Protein AF-A0A126RLP2-F1 (afdb_monomer)

Nearest PDB structures (foldseek):
  8i9t-assembly1_CX  TM=3.155E-01  e=4.178E+00  Thermochaetoides thermophila DSM 1495

Foldseek 3Di:
DDDDDDDDDDDPDDDDDPPPPPPPPPPDPPDDDDDDPDDPDDDDDDDDDDDPDDQLRVQLVVQCVVVDDDDDPVRVVVSSVVSVVD

pLDDT: mean 76.07, std 17.46, range [42.22, 95.25]

Sequence (86 aa):
MTLLAIAATPLSAKPPVSSTMTVGHDAKPQGRIITTPAYPYGVYVVPVERDDRTPKQRCLDDESARIGGTLSDLDRRAMDLKCSQR

Structure (mmCIF, N/CA/C/O backbone):
data_AF-A0A126RLP2-F1
#
_entry.id   AF-A0A126RLP2-F1
#
loop_
_atom_site.group_PDB
_atom_site.id
_atom_site.type_symbol
_atom_site.label_atom_id
_atom_site.label_alt_id
_atom_site.label_comp_id
_atom_site.label_asym_id
_atom_site.label_entity_id
_atom_site.label_seq_id
_atom_site.pdbx_PDB_ins_code
_atom_site.Cartn_x
_atom_site.Cartn_y
_atom_site.Cartn_z
_atom_site.occupancy
_atom_site.B_iso_or_equiv
_atom_site.auth_seq_id
_atom_site.auth_comp_id
_atom_site.auth_asym_id
_atom_site.auth_atom_id
_atom_site.pdbx_PDB_model_num
ATOM 1 N N . MET A 1 1 ? -52.478 39.147 28.025 1.00 42.22 1 MET A N 1
ATOM 2 C CA . MET A 1 1 ? -52.092 38.438 26.787 1.00 42.22 1 MET A CA 1
ATOM 3 C C . MET A 1 1 ? -50.781 39.040 26.318 1.00 42.22 1 MET A C 1
ATOM 5 O O . MET A 1 1 ? -50.785 40.165 25.841 1.00 42.22 1 MET A O 1
ATOM 9 N N . THR A 1 2 ? -49.665 38.356 26.560 1.00 45.94 2 THR A N 1
ATOM 10 C CA . THR A 1 2 ? -48.315 38.883 26.311 1.00 45.94 2 THR A CA 1
ATOM 11 C C . THR A 1 2 ? -47.739 38.152 25.100 1.00 45.94 2 THR A C 1
ATOM 13 O O . THR A 1 2 ? -47.598 36.933 25.135 1.00 45.94 2 THR A O 1
ATOM 16 N N . LEU A 1 3 ? -47.479 38.879 24.013 1.00 44.34 3 LEU A N 1
ATOM 17 C CA . LEU A 1 3 ? -46.888 38.352 22.780 1.00 44.34 3 LEU A CA 1
ATOM 18 C C . LEU A 1 3 ? -45.360 38.321 22.922 1.00 44.34 3 LEU A C 1
ATOM 20 O O . LEU A 1 3 ? -44.737 39.370 23.075 1.00 44.34 3 LEU A O 1
ATOM 24 N N . LEU A 1 4 ? -44.761 37.128 22.868 1.00 48.88 4 LEU A N 1
ATOM 25 C CA . LEU A 1 4 ? -43.315 36.949 22.712 1.00 48.88 4 LEU A CA 1
ATOM 26 C C . LEU A 1 4 ? -42.979 36.957 21.214 1.00 48.88 4 LEU A C 1
ATOM 28 O O . LEU A 1 4 ? -43.412 36.072 20.479 1.00 48.88 4 LEU A O 1
ATOM 32 N N . ALA A 1 5 ? -42.199 37.940 20.767 1.00 51.78 5 ALA A N 1
ATOM 33 C CA . ALA A 1 5 ? -41.620 37.959 19.427 1.00 51.78 5 ALA A CA 1
ATOM 34 C C . ALA A 1 5 ? -40.245 37.273 19.457 1.00 51.78 5 ALA A C 1
ATOM 36 O O . ALA A 1 5 ? -39.356 37.694 20.195 1.00 51.78 5 ALA A O 1
ATOM 37 N N . ILE A 1 6 ? -40.068 36.214 18.664 1.00 60.09 6 ILE A N 1
ATOM 38 C CA . ILE A 1 6 ? -38.789 35.513 18.504 1.00 60.09 6 ILE A CA 1
ATOM 39 C C . ILE A 1 6 ? -38.114 36.087 17.255 1.00 60.09 6 ILE A C 1
ATOM 41 O O . ILE A 1 6 ? -38.598 35.898 16.141 1.00 60.09 6 ILE A O 1
ATOM 45 N N . ALA A 1 7 ? -37.014 36.817 17.439 1.00 48.66 7 ALA A N 1
ATOM 46 C CA . ALA A 1 7 ? -36.193 37.315 16.340 1.00 48.66 7 ALA A CA 1
ATOM 47 C C . ALA A 1 7 ? -35.268 36.195 15.834 1.00 48.66 7 ALA A C 1
ATOM 49 O O . ALA A 1 7 ? -34.424 35.698 16.579 1.00 48.66 7 ALA A O 1
ATOM 50 N N . AL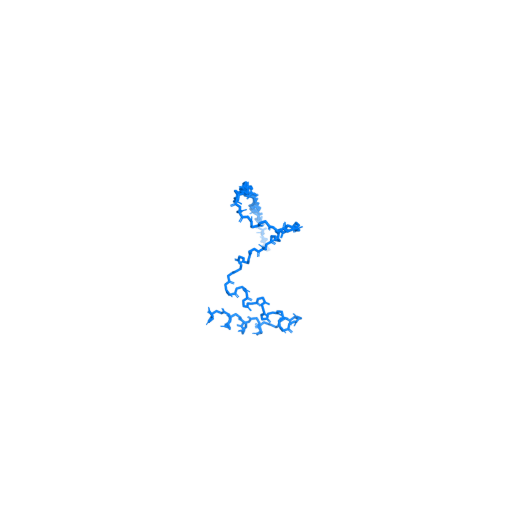A A 1 8 ? -35.428 35.792 14.572 1.00 56.84 8 ALA A N 1
ATOM 51 C CA . ALA A 1 8 ? -34.533 34.854 13.902 1.00 56.84 8 ALA A CA 1
ATOM 52 C C . ALA A 1 8 ? -33.303 35.604 13.367 1.00 56.84 8 ALA A C 1
ATOM 54 O O . ALA A 1 8 ? -33.427 36.495 12.527 1.00 56.84 8 ALA A O 1
ATOM 55 N N . THR A 1 9 ? -32.112 35.255 13.849 1.00 64.38 9 THR A N 1
ATOM 56 C CA . THR A 1 9 ? -30.847 35.730 13.279 1.00 64.38 9 THR A CA 1
ATOM 57 C C . THR A 1 9 ? -30.464 34.864 12.073 1.00 64.38 9 THR A C 1
ATOM 59 O O . THR A 1 9 ? -30.539 33.635 12.153 1.00 64.38 9 THR A O 1
ATOM 62 N N . PRO A 1 10 ? -30.040 35.450 10.939 1.00 57.59 10 PRO A N 1
ATOM 63 C CA . PRO A 1 10 ? -29.515 34.660 9.836 1.00 57.59 10 PRO A CA 1
ATOM 64 C C . PRO A 1 10 ? -28.125 34.121 10.200 1.00 57.59 10 PRO A C 1
ATOM 66 O O . PRO A 1 10 ? -27.207 34.883 10.510 1.00 57.59 10 PRO A O 1
ATOM 69 N N . LEU A 1 11 ? -27.964 32.795 10.145 1.00 48.00 11 LEU A N 1
ATOM 70 C CA . LEU A 1 11 ? -26.658 32.140 10.155 1.00 48.00 11 LEU A CA 1
ATOM 71 C C . LEU A 1 11 ? -25.864 32.627 8.932 1.00 48.00 11 LEU A C 1
ATOM 73 O O . LEU A 1 11 ? -26.147 32.240 7.799 1.00 48.00 11 LEU A O 1
ATOM 77 N N . SER A 1 12 ? -24.863 33.475 9.161 1.00 53.50 12 SER A N 1
ATOM 78 C CA . SER A 1 12 ? -23.859 33.813 8.152 1.00 53.50 12 SER A CA 1
ATOM 79 C C . SER A 1 12 ? -22.960 32.594 7.940 1.00 53.50 12 SER A C 1
ATOM 81 O O . SER A 1 12 ? -22.024 32.340 8.701 1.00 53.50 12 SER A O 1
ATOM 83 N N . ALA A 1 13 ? -23.304 31.779 6.943 1.00 51.03 13 ALA A N 1
ATOM 84 C CA . ALA A 1 13 ? -22.501 30.647 6.513 1.00 51.03 13 ALA A CA 1
ATOM 85 C C . ALA A 1 13 ? -21.220 31.163 5.839 1.00 51.03 13 ALA A C 1
ATOM 87 O O . ALA A 1 13 ? -21.251 31.777 4.773 1.00 51.03 13 ALA A O 1
ATOM 88 N N . LYS A 1 14 ? -20.077 30.917 6.483 1.00 51.66 14 LYS A N 1
ATOM 89 C CA . LYS A 1 14 ? -18.744 31.176 5.934 1.00 51.66 14 LYS A CA 1
ATOM 90 C C . LYS A 1 14 ? -18.550 30.294 4.687 1.00 51.66 14 LYS A C 1
ATOM 92 O O . LYS A 1 14 ? -18.761 29.085 4.797 1.00 51.66 14 LYS A O 1
ATOM 97 N N . PRO A 1 15 ? -18.176 30.846 3.517 1.00 55.16 15 PRO A N 1
ATOM 98 C CA . PRO A 1 15 ? -17.971 30.032 2.326 1.00 55.16 15 PRO A CA 1
ATOM 99 C C . PRO A 1 15 ? -16.818 29.039 2.548 1.00 55.16 15 PRO A C 1
ATOM 101 O O . PRO A 1 15 ? -15.863 29.366 3.265 1.00 55.16 15 PRO A O 1
ATOM 104 N N . PRO A 1 16 ? -16.888 27.830 1.959 1.00 52.62 16 PRO A N 1
ATOM 105 C CA . PRO A 1 16 ? -15.815 26.855 2.060 1.00 52.62 16 PRO A CA 1
ATOM 106 C C . PRO A 1 16 ? -14.536 27.435 1.451 1.00 52.62 16 PRO A C 1
ATOM 108 O O . PRO A 1 16 ? -14.541 27.985 0.349 1.00 52.62 16 PRO A O 1
ATOM 111 N N . VAL A 1 17 ? -13.440 27.319 2.201 1.00 59.28 17 VAL A N 1
ATOM 112 C CA . VAL A 1 17 ? -12.087 27.615 1.729 1.00 59.28 17 VAL A CA 1
ATOM 113 C C . VAL A 1 17 ? -11.847 26.770 0.482 1.00 59.28 17 VAL A C 1
ATOM 115 O O . VAL A 1 17 ? -11.818 25.544 0.547 1.00 59.28 17 VAL A O 1
ATOM 118 N N . SER A 1 18 ? -11.717 27.442 -0.660 1.00 50.62 18 SER A N 1
ATOM 119 C CA . SER A 1 18 ? -11.299 26.823 -1.910 1.00 50.62 18 SER A CA 1
ATOM 120 C C . SER A 1 18 ? -9.832 26.432 -1.763 1.00 50.62 18 SER A C 1
ATOM 122 O O . SER A 1 18 ? -8.931 27.249 -1.952 1.00 50.62 18 SER A O 1
ATOM 124 N N . SER A 1 19 ? -9.588 25.197 -1.327 1.00 54.75 19 SER A N 1
ATOM 125 C CA . SER A 1 19 ? -8.263 24.588 -1.349 1.00 54.75 19 SER A CA 1
ATOM 126 C C . SER A 1 19 ? -7.906 24.299 -2.802 1.00 54.75 19 SER A C 1
ATOM 128 O O . SER A 1 19 ? -8.203 23.234 -3.338 1.00 54.75 19 SER A O 1
ATOM 130 N N . THR A 1 20 ? -7.286 25.271 -3.463 1.00 57.94 20 THR A N 1
ATOM 131 C CA . THR A 1 20 ? -6.609 25.039 -4.733 1.00 57.94 20 THR A CA 1
ATOM 132 C C . THR A 1 20 ? -5.425 24.119 -4.456 1.00 57.94 20 THR A C 1
ATOM 134 O O . THR A 1 20 ? -4.433 24.504 -3.840 1.00 57.94 20 THR A O 1
ATOM 137 N N . MET A 1 21 ? -5.554 22.855 -4.861 1.00 50.34 21 MET A N 1
ATOM 138 C CA . MET A 1 21 ? -4.425 21.935 -4.896 1.00 50.34 21 MET A CA 1
ATOM 139 C C . MET A 1 21 ? -3.440 22.471 -5.932 1.00 50.34 21 MET A C 1
ATOM 141 O O . MET A 1 21 ? -3.689 22.401 -7.134 1.00 50.34 21 MET A O 1
ATOM 145 N N . THR A 1 22 ? -2.331 23.047 -5.477 1.00 53.12 22 THR A N 1
ATOM 146 C CA . THR A 1 22 ? -1.185 23.301 -6.343 1.00 53.12 22 THR A CA 1
ATOM 147 C C . THR A 1 22 ? -0.624 21.942 -6.734 1.00 53.12 22 THR A C 1
ATOM 149 O O . THR A 1 22 ? 0.045 21.290 -5.932 1.00 53.12 22 THR A O 1
ATOM 152 N N . VAL A 1 23 ? -0.940 21.494 -7.947 1.00 57.41 23 VAL A N 1
ATOM 153 C CA . VAL A 1 23 ? -0.228 20.403 -8.611 1.00 57.41 23 VAL A CA 1
ATOM 154 C C . VAL A 1 23 ? 1.248 20.799 -8.613 1.00 57.41 23 VAL A C 1
ATOM 156 O O . VAL A 1 23 ? 1.634 21.807 -9.211 1.00 57.41 23 VAL A O 1
ATOM 159 N N . GLY A 1 24 ? 2.048 20.077 -7.824 1.00 52.25 24 GLY A N 1
ATOM 160 C CA . GLY A 1 24 ? 3.492 20.253 -7.780 1.00 52.25 24 GLY A CA 1
ATOM 161 C C . GLY A 1 24 ? 4.030 20.139 -9.198 1.00 52.25 24 GLY A C 1
ATOM 162 O O . GLY A 1 24 ? 3.654 19.228 -9.926 1.00 52.25 24 GLY A O 1
ATOM 163 N N . HIS A 1 25 ? 4.852 21.104 -9.603 1.00 49.69 25 HIS A N 1
ATOM 164 C CA . HIS A 1 25 ? 5.482 21.080 -10.913 1.00 49.69 25 HIS A CA 1
ATOM 165 C C . HIS A 1 25 ? 6.266 19.777 -11.057 1.00 49.69 25 HIS A C 1
ATOM 167 O O . HIS A 1 25 ? 7.123 19.486 -10.219 1.00 49.69 25 HIS A O 1
ATOM 173 N N . ASP A 1 26 ? 5.965 19.020 -12.113 1.00 52.97 26 ASP A N 1
ATOM 174 C CA . ASP A 1 26 ? 6.684 17.817 -12.506 1.00 52.97 26 ASP A CA 1
ATOM 175 C C . ASP A 1 26 ? 8.183 18.123 -12.573 1.00 52.97 26 ASP A C 1
ATOM 177 O O . ASP A 1 26 ? 8.685 18.771 -13.499 1.00 52.97 26 ASP A O 1
ATOM 181 N N . ALA A 1 27 ? 8.918 17.688 -11.549 1.00 57.44 27 ALA A N 1
ATOM 182 C CA . ALA A 1 27 ? 10.364 17.745 -11.555 1.00 57.44 27 ALA A CA 1
ATOM 183 C C 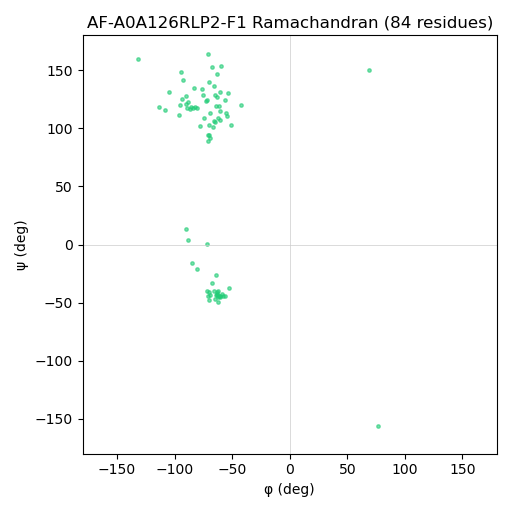. ALA A 1 27 ? 10.834 16.860 -12.711 1.00 57.44 27 ALA A C 1
ATOM 185 O O . ALA A 1 27 ? 10.707 15.638 -12.660 1.00 57.44 27 ALA A O 1
ATOM 186 N N . LYS A 1 28 ? 11.345 17.490 -13.775 1.00 59.66 28 LYS A N 1
ATOM 187 C CA . LYS A 1 28 ? 11.933 16.813 -14.935 1.00 59.66 28 LYS A CA 1
ATOM 188 C C . LYS A 1 28 ? 12.815 15.659 -14.435 1.00 59.66 28 LYS A C 1
ATOM 190 O O . LYS A 1 28 ? 13.764 15.938 -13.695 1.00 59.66 28 LYS A O 1
ATOM 195 N N . PRO A 1 29 ? 12.534 14.393 -14.802 1.00 59.31 29 PRO A N 1
ATOM 196 C CA . PRO A 1 29 ? 13.317 13.272 -14.311 1.00 59.31 29 PRO A CA 1
ATOM 197 C C . PRO A 1 29 ? 14.763 13.476 -14.758 1.00 59.31 29 PRO A C 1
ATOM 199 O O . PRO A 1 29 ? 15.066 13.529 -15.952 1.00 59.31 29 PRO A O 1
ATOM 202 N N . GLN A 1 30 ? 15.658 13.663 -13.790 1.00 65.06 30 GLN A N 1
ATOM 203 C CA . GLN A 1 30 ? 17.088 13.737 -14.050 1.00 65.06 30 GLN A CA 1
ATOM 204 C C . GLN A 1 30 ? 17.540 12.328 -14.444 1.00 65.06 30 GLN A C 1
ATOM 206 O O . GLN A 1 30 ? 17.763 11.470 -13.593 1.00 65.06 30 GLN A O 1
ATOM 211 N N . GLY A 1 31 ? 17.582 12.054 -15.750 1.00 68.06 31 GLY A N 1
ATOM 212 C CA . GLY A 1 31 ? 18.021 10.767 -16.278 1.00 68.06 31 GLY A CA 1
ATOM 213 C C . GLY A 1 31 ? 19.473 10.504 -15.886 1.00 68.06 31 GLY A C 1
ATOM 214 O O . GLY A 1 31 ? 20.367 11.268 -16.243 1.00 68.06 31 GLY A O 1
ATOM 215 N N . ARG A 1 32 ? 19.716 9.427 -15.138 1.00 73.75 32 ARG A N 1
ATOM 216 C CA . ARG A 1 32 ? 21.064 8.984 -14.773 1.00 73.75 32 ARG A CA 1
ATOM 217 C C . ARG A 1 32 ? 21.574 8.018 -15.841 1.00 73.75 32 ARG A C 1
ATOM 219 O O . ARG A 1 32 ? 20.900 7.042 -16.155 1.00 73.75 32 ARG A O 1
ATOM 226 N N . ILE A 1 33 ? 22.763 8.277 -16.385 1.00 77.50 33 ILE A N 1
ATOM 227 C CA . ILE A 1 33 ? 23.415 7.359 -17.329 1.00 77.50 33 ILE A CA 1
ATOM 228 C C . ILE A 1 33 ? 23.907 6.135 -16.544 1.00 77.50 33 ILE A C 1
ATOM 230 O O . ILE A 1 33 ? 24.642 6.279 -15.565 1.00 77.50 33 ILE A O 1
ATOM 234 N N . ILE A 1 34 ? 23.486 4.939 -16.961 1.00 76.38 34 ILE A N 1
ATOM 235 C CA . ILE A 1 34 ? 23.947 3.661 -16.409 1.00 76.38 34 ILE A CA 1
ATOM 236 C C . ILE A 1 34 ? 24.740 2.939 -17.498 1.00 76.38 34 ILE A C 1
ATOM 238 O O . ILE A 1 34 ? 24.190 2.608 -18.548 1.00 76.38 34 ILE A O 1
ATOM 242 N N . THR A 1 35 ? 26.024 2.681 -17.249 1.00 83.62 35 THR A N 1
ATOM 243 C CA . THR A 1 35 ? 26.847 1.840 -18.126 1.00 83.62 35 THR A CA 1
ATOM 244 C C . THR A 1 35 ? 26.439 0.385 -17.921 1.00 83.62 35 THR A C 1
ATOM 246 O O . THR A 1 35 ? 26.687 -0.189 -16.862 1.00 83.62 35 THR A O 1
ATOM 249 N N . THR A 1 36 ? 25.780 -0.205 -18.913 1.00 79.25 36 THR A N 1
ATOM 250 C CA . THR A 1 36 ? 25.426 -1.628 -18.914 1.00 79.25 36 THR A CA 1
ATOM 251 C C . THR A 1 36 ? 26.518 -2.435 -19.625 1.00 79.25 36 THR A C 1
ATOM 253 O O . THR A 1 36 ? 27.096 -1.949 -20.601 1.00 79.25 36 THR A O 1
ATOM 256 N N . PRO A 1 37 ? 26.861 -3.645 -19.149 1.00 81.75 37 PRO A N 1
ATOM 257 C CA . PRO A 1 37 ? 27.768 -4.521 -19.879 1.00 81.75 37 PRO A CA 1
ATOM 258 C C . PRO A 1 37 ? 27.116 -5.001 -21.184 1.00 81.75 37 PRO A C 1
ATOM 260 O O . PRO A 1 37 ? 25.892 -5.075 -21.294 1.00 81.75 37 PRO A O 1
ATOM 263 N N . ALA A 1 38 ? 27.943 -5.307 -22.186 1.00 83.38 38 ALA A N 1
ATOM 264 C CA . ALA A 1 38 ? 27.469 -5.731 -23.498 1.00 83.38 38 ALA A CA 1
ATOM 265 C C . ALA A 1 38 ? 26.852 -7.135 -23.416 1.00 83.38 38 ALA A C 1
ATOM 267 O O . ALA A 1 38 ? 27.564 -8.137 -23.347 1.00 83.38 38 ALA A O 1
ATOM 268 N N . TYR A 1 39 ? 25.523 -7.199 -23.420 1.00 82.81 39 TYR A N 1
ATOM 269 C CA . TYR A 1 39 ? 24.778 -8.446 -23.553 1.00 82.81 39 TYR A CA 1
ATOM 270 C C . TYR A 1 39 ? 24.414 -8.691 -25.025 1.00 82.81 39 TYR A C 1
ATOM 272 O O . TYR A 1 39 ? 24.167 -7.734 -25.759 1.00 82.81 39 TYR A O 1
ATOM 280 N N . PRO A 1 40 ? 24.324 -9.957 -25.476 1.00 88.19 40 PRO A N 1
ATOM 281 C CA . PRO A 1 40 ? 23.870 -10.292 -26.829 1.00 88.19 40 PRO A CA 1
ATOM 282 C C . PRO A 1 40 ? 22.356 -10.072 -27.041 1.00 88.19 40 PRO A C 1
ATOM 284 O O . PRO A 1 40 ? 21.844 -10.335 -28.125 1.00 88.19 40 PRO A O 1
ATOM 287 N N . TYR A 1 41 ? 21.633 -9.609 -26.016 1.00 84.62 41 TYR A N 1
ATOM 288 C CA . TYR A 1 41 ? 20.193 -9.348 -26.010 1.00 84.62 41 TYR A CA 1
ATOM 289 C C . TYR A 1 41 ? 19.885 -7.960 -25.423 1.00 84.62 41 TYR A C 1
ATOM 291 O O . TYR A 1 41 ? 20.694 -7.386 -24.693 1.00 84.62 41 TYR A O 1
ATOM 299 N N . GLY A 1 42 ? 18.699 -7.421 -25.731 1.00 81.88 42 GLY A N 1
ATOM 300 C CA . GLY A 1 42 ? 18.242 -6.130 -25.207 1.00 81.88 42 GLY A CA 1
ATOM 301 C C . GLY A 1 42 ? 18.010 -6.159 -23.693 1.00 81.88 42 GLY A C 1
ATOM 302 O O . GLY A 1 42 ? 17.421 -7.101 -23.166 1.00 81.88 42 GLY A O 1
ATOM 303 N N . VAL A 1 43 ? 18.461 -5.117 -22.992 1.00 81.88 43 VAL A N 1
ATOM 304 C CA . VAL A 1 43 ? 18.209 -4.928 -21.557 1.00 81.88 43 VAL A CA 1
ATOM 305 C C . VAL A 1 43 ? 16.972 -4.053 -21.387 1.00 81.88 43 VAL A C 1
ATOM 307 O O . VAL A 1 43 ? 16.924 -2.940 -21.907 1.00 81.88 43 VAL A O 1
ATOM 310 N N . TYR A 1 44 ? 15.989 -4.536 -20.630 1.00 82.62 44 TYR A N 1
ATOM 311 C CA . TYR A 1 44 ? 14.802 -3.767 -20.261 1.00 82.62 44 TYR A CA 1
ATOM 312 C C . TYR A 1 44 ? 14.911 -3.335 -18.800 1.00 82.62 44 TYR A C 1
ATOM 314 O O . TYR A 1 44 ? 15.219 -4.145 -17.926 1.00 82.62 44 TYR A O 1
ATOM 322 N N . VAL A 1 45 ? 14.663 -2.053 -18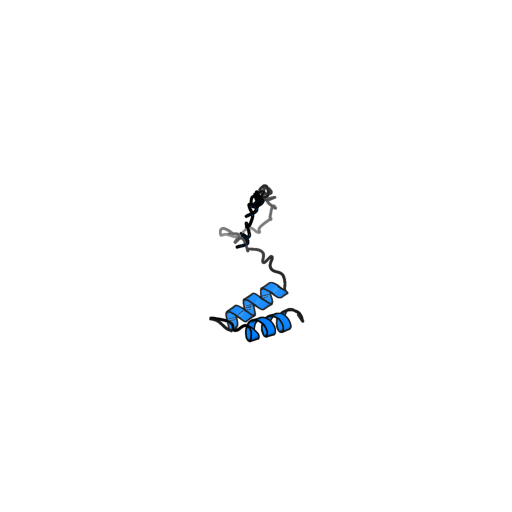.534 1.00 82.12 45 VAL A N 1
ATOM 323 C CA . VAL A 1 45 ? 14.620 -1.509 -17.174 1.00 82.12 45 VAL A CA 1
ATOM 324 C C . VAL A 1 45 ? 13.169 -1.495 -16.721 1.00 82.12 45 VAL A C 1
ATOM 326 O O . VAL A 1 45 ? 12.333 -0.845 -17.344 1.00 82.12 45 VAL A O 1
ATOM 329 N N . VAL A 1 46 ? 12.876 -2.205 -15.635 1.00 85.81 46 VAL A N 1
ATOM 330 C CA . VAL A 1 46 ? 11.561 -2.151 -14.993 1.00 85.81 46 VAL A CA 1
ATOM 331 C C . VAL A 1 46 ? 11.595 -1.025 -13.960 1.00 85.81 46 VAL A C 1
ATOM 333 O O . VAL A 1 46 ? 12.402 -1.099 -13.028 1.00 85.81 46 VAL A O 1
ATOM 336 N N . PRO A 1 47 ? 10.773 0.029 -14.106 1.00 81.00 47 PRO A N 1
ATOM 337 C CA . PRO A 1 47 ? 10.630 1.018 -13.053 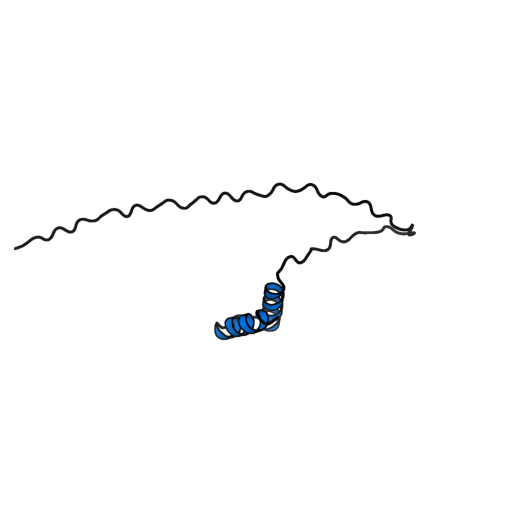1.00 81.00 47 PRO A CA 1
ATOM 338 C C . PRO A 1 47 ? 10.009 0.332 -11.835 1.00 81.00 47 PRO A C 1
ATOM 340 O O . PRO A 1 47 ? 8.913 -0.218 -11.908 1.00 81.00 47 PRO A O 1
ATOM 343 N N . VAL A 1 48 ? 10.738 0.330 -10.722 1.00 84.88 48 VAL A N 1
ATOM 344 C CA . VAL A 1 48 ? 10.209 -0.118 -9.434 1.00 84.88 48 VAL A CA 1
ATOM 345 C C . VAL A 1 48 ? 9.577 1.093 -8.766 1.00 84.88 48 VAL A C 1
ATOM 347 O O . VAL A 1 48 ? 10.250 2.106 -8.562 1.00 84.88 48 VAL A O 1
ATOM 350 N N . GLU A 1 49 ? 8.292 0.997 -8.437 1.00 86.12 49 GLU A N 1
ATOM 351 C CA . GLU A 1 49 ? 7.632 2.008 -7.619 1.00 86.12 49 GLU A CA 1
ATOM 352 C C . GLU A 1 49 ? 8.258 2.016 -6.228 1.00 86.12 49 GLU A C 1
ATOM 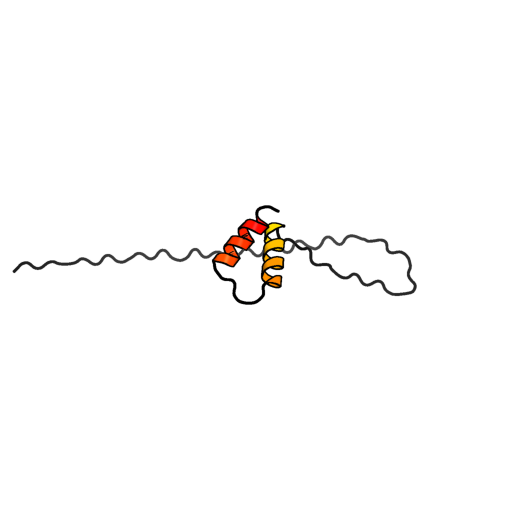354 O O . GLU A 1 49 ? 8.426 0.979 -5.578 1.00 86.12 49 GLU A O 1
ATOM 359 N N . ARG A 1 50 ? 8.651 3.205 -5.777 1.00 85.38 50 ARG A N 1
ATOM 360 C CA . ARG A 1 50 ? 9.176 3.370 -4.433 1.00 85.38 50 ARG A CA 1
ATOM 361 C C . ARG A 1 50 ? 8.012 3.324 -3.452 1.00 85.38 50 ARG A C 1
ATOM 363 O O . ARG A 1 50 ? 7.041 4.056 -3.600 1.00 85.38 50 ARG A O 1
ATOM 370 N N . ASP A 1 51 ? 8.139 2.485 -2.431 1.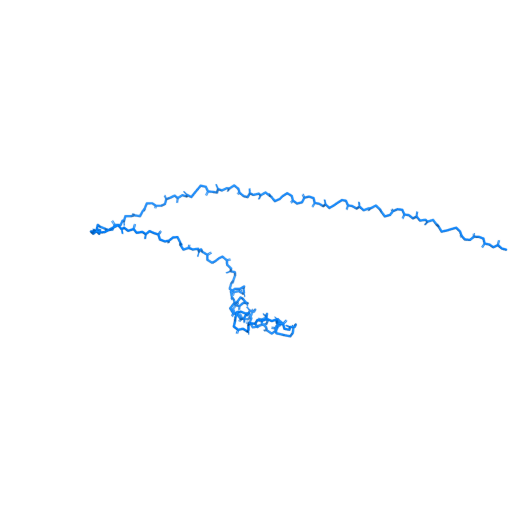00 87.44 51 ASP A N 1
ATOM 371 C CA . ASP A 1 51 ? 7.195 2.497 -1.322 1.00 87.44 51 ASP A CA 1
ATOM 372 C C . ASP A 1 51 ? 7.509 3.672 -0.387 1.00 87.44 51 ASP A C 1
ATOM 374 O O . ASP A 1 51 ? 8.461 3.625 0.400 1.00 87.44 51 ASP A O 1
ATOM 378 N N . ASP A 1 52 ? 6.716 4.734 -0.501 1.00 92.06 52 ASP A N 1
ATOM 379 C CA . ASP A 1 52 ? 6.831 5.941 0.322 1.00 92.06 52 ASP A CA 1
ATOM 380 C C . ASP A 1 52 ? 6.021 5.853 1.630 1.00 92.06 52 ASP A C 1
ATOM 382 O O . ASP A 1 52 ? 5.980 6.807 2.413 1.00 92.06 52 ASP A O 1
ATOM 386 N N . ARG A 1 53 ? 5.387 4.707 1.919 1.00 92.50 53 ARG A N 1
ATOM 387 C CA . ARG A 1 53 ? 4.620 4.514 3.155 1.00 92.50 53 ARG A CA 1
ATOM 388 C C . ARG A 1 53 ? 5.539 4.427 4.367 1.00 92.50 53 ARG A C 1
ATOM 390 O O . ARG A 1 53 ? 6.567 3.736 4.389 1.00 92.50 53 ARG A O 1
ATOM 397 N N . THR A 1 54 ? 5.098 5.057 5.452 1.00 93.19 54 THR A N 1
ATOM 398 C CA . THR A 1 54 ? 5.759 4.923 6.754 1.00 93.19 54 THR A CA 1
ATOM 399 C C . THR A 1 54 ? 5.767 3.456 7.212 1.00 93.19 54 THR A C 1
ATOM 401 O O . THR A 1 54 ? 4.880 2.682 6.838 1.00 93.19 54 THR A O 1
ATOM 404 N N . PRO A 1 55 ? 6.731 3.037 8.055 1.00 93.00 55 PRO A N 1
ATOM 405 C CA . PRO A 1 55 ? 6.743 1.682 8.615 1.00 93.00 55 PRO A CA 1
ATOM 406 C C . PRO A 1 55 ? 5.421 1.299 9.297 1.00 93.00 55 PRO A C 1
ATOM 408 O O . PRO A 1 55 ? 4.955 0.169 9.148 1.00 93.00 55 PRO A O 1
ATOM 411 N N . LYS A 1 56 ? 4.783 2.262 9.978 1.00 93.38 56 LYS A N 1
ATOM 412 C CA . LYS A 1 56 ? 3.473 2.080 10.610 1.00 93.38 56 LYS A CA 1
ATOM 413 C C . LYS A 1 56 ? 2.371 1.815 9.582 1.00 93.38 56 LYS A C 1
ATOM 415 O O . LYS A 1 56 ? 1.601 0.881 9.765 1.00 93.38 56 LYS A O 1
ATOM 420 N N . GLN A 1 57 ? 2.309 2.592 8.499 1.00 94.00 57 GLN A N 1
ATOM 421 C CA . GLN A 1 57 ? 1.327 2.380 7.427 1.00 94.00 57 GLN A CA 1
ATOM 422 C C . GLN A 1 57 ? 1.500 1.018 6.760 1.00 94.00 57 GLN A C 1
ATOM 424 O O . GLN A 1 57 ? 0.521 0.301 6.615 1.00 94.00 57 GLN A O 1
ATOM 429 N N . ARG A 1 58 ? 2.739 0.613 6.457 1.00 95.19 58 ARG A N 1
ATOM 430 C CA . ARG A 1 58 ? 3.004 -0.729 5.917 1.00 95.19 58 ARG A CA 1
ATOM 431 C C . ARG A 1 58 ? 2.503 -1.830 6.844 1.00 95.19 58 ARG A C 1
ATOM 433 O O . ARG A 1 58 ? 1.846 -2.752 6.390 1.00 95.19 58 ARG A O 1
ATOM 440 N N . CYS A 1 59 ? 2.759 -1.701 8.145 1.00 95.25 59 CYS A N 1
ATOM 441 C CA . CYS A 1 59 ? 2.248 -2.650 9.130 1.00 95.25 59 CYS A CA 1
ATOM 442 C C . CYS A 1 59 ? 0.713 -2.708 9.143 1.00 95.25 59 CYS A C 1
ATOM 444 O O . CYS A 1 59 ? 0.150 -3.799 9.179 1.00 95.25 59 CYS A O 1
ATOM 446 N N . LEU A 1 60 ? 0.039 -1.554 9.103 1.00 94.44 60 LEU A N 1
ATOM 447 C CA . LEU A 1 60 ? -1.423 -1.498 9.084 1.00 94.44 60 LEU A CA 1
ATOM 448 C C . LEU A 1 60 ? -1.997 -2.127 7.812 1.00 94.44 60 LEU A C 1
ATOM 450 O O . LEU A 1 60 ? -2.948 -2.901 7.905 1.00 94.44 60 LEU A O 1
ATOM 454 N N . ASP A 1 61 ? -1.403 -1.836 6.656 1.00 93.38 61 ASP A N 1
ATOM 455 C CA . ASP A 1 61 ? -1.809 -2.403 5.371 1.00 93.38 61 ASP A CA 1
ATOM 456 C C . ASP A 1 61 ? -1.631 -3.927 5.376 1.00 93.38 61 ASP A C 1
ATOM 458 O O . ASP A 1 61 ? -2.587 -4.651 5.095 1.00 93.38 61 ASP A O 1
ATOM 462 N N . ASP A 1 62 ? -0.460 -4.420 5.791 1.00 93.75 62 ASP A N 1
ATOM 463 C CA . ASP A 1 62 ? -0.159 -5.854 5.882 1.00 93.75 62 ASP A CA 1
ATOM 464 C C . ASP A 1 62 ? -1.125 -6.582 6.827 1.00 93.75 62 ASP A C 1
ATOM 466 O O . ASP A 1 62 ? -1.604 -7.677 6.524 1.00 93.75 62 ASP A O 1
ATOM 470 N N . GLU A 1 63 ? -1.430 -5.987 7.981 1.00 93.56 63 GLU A N 1
ATOM 471 C CA . GLU A 1 63 ? -2.321 -6.592 8.968 1.00 93.56 63 GLU A CA 1
ATOM 472 C C . GLU A 1 63 ? -3.779 -6.571 8.497 1.00 93.56 63 GLU A C 1
ATOM 474 O O . GLU A 1 63 ? -4.487 -7.570 8.631 1.00 93.56 63 GLU A O 1
ATOM 479 N N . SER A 1 64 ? -4.214 -5.476 7.868 1.00 92.00 64 SER A N 1
ATOM 480 C CA . SER A 1 64 ? -5.551 -5.380 7.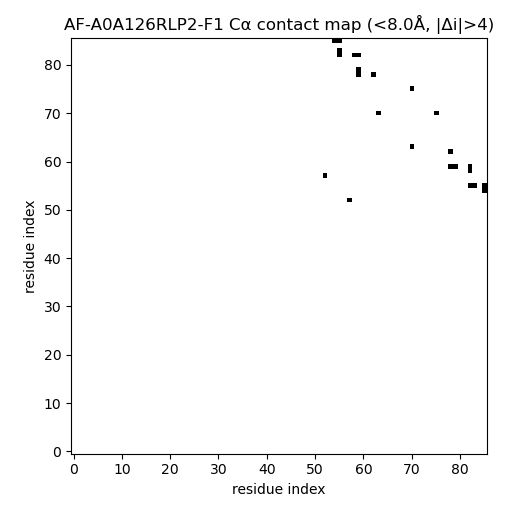276 1.00 92.00 64 SER A CA 1
ATOM 481 C C . SER A 1 64 ? -5.751 -6.397 6.147 1.00 92.00 64 SER A C 1
ATOM 483 O O . SER A 1 64 ? -6.792 -7.054 6.089 1.00 92.00 64 SER A O 1
ATOM 485 N N . ALA A 1 65 ? -4.732 -6.592 5.303 1.00 93.06 65 ALA A N 1
ATOM 486 C CA . ALA A 1 65 ? -4.748 -7.555 4.209 1.00 93.06 65 ALA A CA 1
ATOM 487 C C . ALA A 1 65 ? -4.775 -9.004 4.714 1.00 93.06 65 ALA A C 1
ATOM 489 O O . ALA A 1 65 ? -5.399 -9.858 4.087 1.00 93.06 65 ALA A O 1
ATOM 490 N N . ARG A 1 66 ? -4.130 -9.284 5.854 1.00 90.00 66 ARG A N 1
ATOM 491 C CA . ARG A 1 66 ? -4.163 -10.607 6.497 1.00 90.00 66 ARG A CA 1
ATOM 492 C C . ARG A 1 66 ? -5.522 -10.955 7.078 1.00 90.00 66 ARG A C 1
ATOM 494 O O . ARG A 1 66 ? -5.936 -12.102 6.956 1.00 90.00 66 ARG A O 1
ATOM 501 N N . ILE A 1 67 ? -6.172 -10.006 7.749 1.00 88.94 67 ILE A N 1
ATOM 502 C CA . ILE A 1 67 ? -7.479 -10.249 8.371 1.00 88.94 67 ILE A CA 1
ATOM 503 C C . ILE A 1 67 ? -8.540 -10.416 7.279 1.00 88.94 67 ILE A C 1
ATOM 505 O O . ILE A 1 67 ? -9.294 -11.387 7.300 1.00 88.94 67 ILE A O 1
ATOM 509 N N . GLY A 1 68 ? -8.551 -9.505 6.300 1.00 84.25 68 GLY A N 1
ATOM 510 C CA . GLY A 1 68 ? -9.547 -9.480 5.234 1.00 84.25 68 GLY A CA 1
ATOM 511 C C . GLY A 1 68 ? -10.952 -9.106 5.732 1.00 84.25 68 GLY A C 1
ATOM 512 O O . GLY A 1 68 ? -11.345 -9.371 6.864 1.00 84.25 68 GLY A O 1
ATOM 513 N N . GLY A 1 69 ? -11.745 -8.469 4.871 1.00 86.12 69 GLY A N 1
ATOM 514 C CA . GLY A 1 69 ? -13.127 -8.100 5.197 1.00 86.12 69 GLY A CA 1
ATOM 515 C C . GLY A 1 69 ? -13.262 -6.873 6.108 1.00 86.12 69 GLY A C 1
ATOM 516 O O . GLY A 1 69 ? -12.420 -5.974 6.114 1.00 86.12 69 GLY A O 1
ATOM 517 N N . THR A 1 70 ? -14.386 -6.783 6.823 1.00 87.44 70 THR A N 1
ATOM 518 C CA . THR A 1 70 ? -14.713 -5.621 7.660 1.00 87.44 70 THR A CA 1
ATOM 519 C C . THR A 1 70 ? -14.095 -5.756 9.045 1.00 87.44 70 THR A C 1
ATOM 521 O O . THR A 1 70 ? -14.459 -6.654 9.800 1.00 87.44 70 THR A O 1
ATOM 524 N N . LEU A 1 71 ? -13.209 -4.827 9.394 1.00 87.75 71 LEU A N 1
ATOM 525 C CA . LEU A 1 71 ? -12.613 -4.745 10.725 1.00 87.75 71 LEU A CA 1
ATOM 526 C C . LEU A 1 71 ? -13.603 -4.154 11.729 1.00 87.75 71 LEU A C 1
ATOM 528 O O . LEU A 1 71 ? -14.200 -3.105 11.466 1.00 87.75 71 LEU A O 1
ATOM 532 N N . SER A 1 72 ? -13.723 -4.780 12.899 1.00 91.56 72 SER A N 1
ATOM 533 C CA . SER A 1 72 ? -14.396 -4.148 14.031 1.00 91.56 72 SER A CA 1
ATOM 534 C C . SER A 1 72 ? -13.547 -3.002 14.597 1.00 91.56 72 SER A C 1
ATOM 536 O O . SER A 1 72 ? -12.340 -2.894 14.351 1.00 91.56 72 SER A O 1
ATOM 538 N N . ASP A 1 73 ? -14.155 -2.136 15.409 1.00 93.50 73 ASP A N 1
ATOM 539 C CA . ASP A 1 73 ? -13.416 -1.059 16.080 1.00 93.50 73 ASP A CA 1
ATOM 540 C C . ASP A 1 73 ? -12.372 -1.583 17.075 1.00 93.50 73 ASP A C 1
ATOM 542 O O . ASP A 1 73 ? -11.387 -0.898 17.367 1.00 93.50 73 ASP A O 1
ATOM 546 N N . LEU A 1 74 ? -12.579 -2.784 17.625 1.00 94.31 74 LEU A N 1
ATOM 547 C CA . LEU A 1 74 ? -11.595 -3.424 18.491 1.00 94.31 74 LEU A CA 1
ATOM 548 C C . LEU A 1 74 ? -10.380 -3.877 17.678 1.00 94.31 74 LEU A C 1
ATOM 550 O O . LEU A 1 74 ? -9.255 -3.581 18.078 1.00 94.31 74 LEU A O 1
ATOM 554 N N . ASP A 1 75 ? -10.603 -4.497 16.517 1.00 93.12 75 ASP A N 1
ATOM 555 C CA . ASP A 1 75 ? -9.526 -4.956 15.631 1.00 93.12 75 ASP A CA 1
ATOM 556 C C . ASP A 1 75 ? -8.667 -3.781 15.170 1.00 93.12 75 ASP A C 1
ATOM 558 O O . ASP A 1 75 ? -7.444 -3.819 15.275 1.00 93.12 75 ASP A O 1
ATOM 562 N N . ARG A 1 76 ? -9.305 -2.676 14.767 1.00 93.19 76 ARG A N 1
ATOM 563 C CA . ARG A 1 76 ? -8.605 -1.442 14.380 1.00 93.19 76 ARG A CA 1
ATOM 564 C C . ARG A 1 76 ? -7.694 -0.913 15.484 1.00 93.19 76 ARG A C 1
ATOM 566 O O . ARG A 1 76 ? -6.556 -0.538 15.211 1.00 93.19 76 ARG A O 1
ATOM 573 N N . ARG A 1 77 ? -8.175 -0.889 16.730 1.00 94.44 77 ARG A N 1
ATOM 574 C CA . ARG A 1 77 ? -7.385 -0.421 17.882 1.00 94.44 77 ARG A CA 1
ATOM 575 C C . ARG A 1 77 ? -6.255 -1.383 18.235 1.00 94.44 77 ARG A C 1
ATOM 577 O O . ARG A 1 77 ? -5.148 -0.932 18.520 1.00 94.44 77 ARG A O 1
ATOM 584 N N . ALA A 1 78 ? -6.507 -2.688 18.181 1.00 94.56 78 ALA A N 1
ATOM 585 C CA . ALA A 1 78 ? -5.482 -3.700 18.409 1.00 94.56 78 ALA A CA 1
ATOM 586 C C . ALA A 1 78 ? -4.371 -3.622 17.348 1.00 94.56 78 ALA A C 1
ATOM 588 O O . ALA A 1 78 ? -3.188 -3.660 17.688 1.00 94.56 78 ALA A O 1
ATOM 589 N N . MET A 1 79 ? -4.737 -3.433 16.078 1.00 94.38 79 MET A N 1
ATOM 590 C CA . MET A 1 79 ? -3.794 -3.223 14.979 1.00 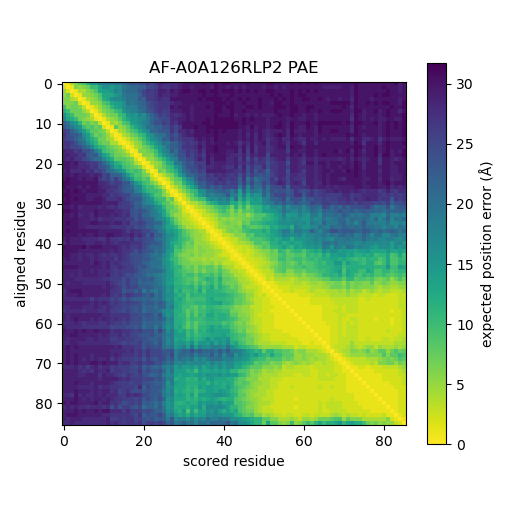94.38 79 MET A CA 1
ATOM 591 C C . MET A 1 79 ? -2.962 -1.953 15.164 1.00 94.38 79 MET A C 1
ATOM 593 O O . MET A 1 79 ? -1.746 -1.993 14.991 1.00 94.38 79 MET A O 1
ATOM 597 N N . ASP A 1 80 ? -3.579 -0.834 15.549 1.00 94.19 80 ASP A N 1
ATOM 598 C CA . ASP A 1 80 ? -2.847 0.415 15.784 1.00 94.19 80 ASP A CA 1
ATOM 599 C C . ASP A 1 80 ? -1.835 0.281 16.932 1.00 94.19 80 ASP A C 1
ATOM 601 O O . ASP A 1 80 ? -0.686 0.721 16.815 1.00 94.19 80 ASP A O 1
ATOM 605 N N . LEU A 1 81 ? -2.212 -0.412 18.011 1.00 95.06 81 LEU A N 1
ATOM 606 C CA . LEU A 1 81 ? -1.308 -0.711 19.121 1.00 95.06 81 LEU A CA 1
ATOM 607 C C . LEU A 1 81 ? -0.164 -1.646 18.695 1.00 95.06 81 LEU A C 1
ATOM 609 O O . LEU A 1 81 ? 0.985 -1.447 19.086 1.00 95.06 81 LEU A O 1
ATOM 613 N N . LYS A 1 82 ? -0.452 -2.652 17.864 1.00 93.62 82 LYS A N 1
ATOM 614 C CA . LYS A 1 82 ? 0.561 -3.558 17.304 1.00 93.62 82 LYS A CA 1
ATOM 615 C C . LYS A 1 82 ? 1.552 -2.808 16.409 1.00 93.62 82 LYS A C 1
ATOM 617 O O . LYS A 1 82 ? 2.755 -3.022 16.512 1.00 93.62 82 LYS A O 1
ATOM 622 N N . CYS A 1 83 ? 1.057 -1.915 15.556 1.00 94.94 83 CYS A N 1
ATOM 623 C CA . CYS A 1 83 ? 1.866 -1.209 14.564 1.00 94.94 83 CYS A CA 1
ATOM 624 C C . CYS A 1 83 ? 2.561 0.053 15.091 1.00 94.94 83 CYS A C 1
ATOM 626 O O . CYS A 1 83 ? 3.476 0.549 14.441 1.00 94.94 83 CYS A O 1
ATOM 628 N N . SER A 1 84 ? 2.150 0.585 16.242 1.00 91.75 84 SER A N 1
ATOM 629 C CA . SER A 1 84 ? 2.827 1.711 16.906 1.00 91.75 84 SER A CA 1
ATOM 630 C C . SER A 1 84 ? 4.056 1.297 17.717 1.00 91.75 84 SER A C 1
ATOM 632 O O . SER A 1 84 ? 4.920 2.130 17.963 1.00 91.75 84 SER A O 1
ATOM 634 N N . GLN A 1 85 ? 4.157 0.024 18.101 1.00 87.12 85 GLN A N 1
ATOM 635 C CA . GLN A 1 85 ? 5.286 -0.524 18.863 1.00 87.12 85 GLN A CA 1
ATOM 636 C C . GLN A 1 85 ? 6.415 -1.075 17.971 1.00 87.12 85 GLN A C 1
ATOM 638 O O . GLN A 1 85 ? 7.265 -1.819 18.458 1.00 87.12 85 GLN A O 1
ATOM 643 N N . ARG A 1 86 ? 6.401 -0.767 16.669 1.00 72.44 86 ARG A N 1
ATOM 644 C CA . ARG A 1 86 ? 7.288 -1.358 15.660 1.00 72.44 86 ARG A CA 1
ATOM 645 C C . ARG A 1 86 ? 8.325 -0.378 15.128 1.00 72.44 86 ARG A C 1
ATOM 647 O O . ARG A 1 86 ? 7.993 0.820 15.008 1.00 72.44 86 ARG A O 1
#

Mean predicted aligned error: 17.38 Å

Secondary structure (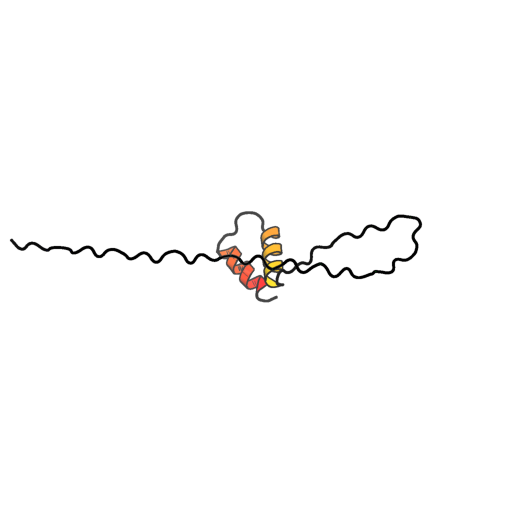DSSP, 8-state):
--PPP-PPPP---PPP--------------PPP------SS---PPPPPP----HHHHHHHHHHHHH-SPPPHHHHHHHHHHHHT-

Radius of gyration: 28.13 Å; Cα contacts (8 Å, |Δi|>4): 12; chains: 1; bounding box: 80×50×54 Å

Solvent-accessible surface area (backbone atoms only — not comparable to full-atom values): 6273 Å² total; per-residue (Å²): 139,84,85,85,84,82,85,84,78,81,83,80,77,76,77,80,82,81,77,76,77,76,76,72,76,81,73,74,79,79,82,75,91,74,92,72,79,94,60,101,61,89,87,82,85,77,88,75,83,79,84,82,66,52,73,45,53,50,44,48,52,56,52,50,66,69,70,52,85,86,75,51,76,64,53,52,53,53,47,50,57,59,29,69,77,105